Protein AF-A0A1A6FW35-F1 (afdb_monomer_lite)

Organism: Neotoma lepida (NCBI:txid56216)

Secondary structure (DSSP, 8-state):
----EEEEEETTEEEEEEETTTTEEEESSTTHHHHHHHHHH-HHHHHHHHTHHHHHHHHHHHHHHHTTT--BPPEEEEEE----TT-----EEEEEES-BSS-----EEETTEEE---

Foldseek 3Di:
DFKDKAFDDDPNDTQKIDTLVVLAIDGPDPVNVVVRVVQRVDVVSSVVRNCVRVVVVVVVVVCVVPPVPDWWDWDWDKDWDPDDPPDPDGDIDIDIDGTPDPDDDDWDDDPNHTDPDD

pLDDT: mean 90.92, std 10.11, range [57.81, 98.31]

Structure (mmCIF, N/CA/C/O backbone):
data_AF-A0A1A6FW35-F1
#
_entry.id   AF-A0A1A6FW35-F1
#
loop_
_atom_site.group_PDB
_atom_site.id
_atom_site.type_symbol
_atom_site.label_atom_id
_atom_site.label_alt_id
_atom_site.label_comp_id
_atom_site.label_asym_id
_atom_site.label_entity_id
_atom_site.label_seq_id
_atom_site.pdbx_PDB_ins_code
_atom_site.Cartn_x
_atom_site.Cartn_y
_atom_site.Cartn_z
_atom_site.occupancy
_atom_site.B_iso_or_equiv
_atom_site.auth_seq_id
_atom_site.auth_comp_id
_atom_site.auth_asym_id
_atom_site.auth_atom_id
_atom_site.pdbx_PDB_model_num
ATOM 1 N N . ARG A 1 1 ? 1.253 13.137 4.004 1.00 84.81 1 ARG A N 1
ATOM 2 C CA . ARG A 1 1 ? 0.751 12.935 5.388 1.00 84.81 1 ARG A CA 1
ATOM 3 C C . ARG A 1 1 ? 0.841 11.446 5.697 1.00 84.81 1 ARG A C 1
ATOM 5 O O . ARG A 1 1 ? 0.426 10.670 4.851 1.00 84.81 1 ARG A O 1
ATOM 12 N N . VAL A 1 2 ? 1.419 11.054 6.837 1.00 90.69 2 VAL A N 1
ATOM 13 C CA . VAL A 1 2 ? 1.474 9.641 7.270 1.00 90.69 2 VAL A CA 1
ATOM 14 C C . VAL A 1 2 ? 0.157 9.283 7.956 1.00 90.69 2 VAL A C 1
ATOM 16 O O . VAL A 1 2 ? -0.293 10.048 8.807 1.00 90.69 2 VAL A O 1
ATOM 19 N N . ARG A 1 3 ? -0.435 8.147 7.578 1.00 94.38 3 ARG A N 1
ATOM 20 C CA . ARG A 1 3 ? -1.619 7.542 8.201 1.00 94.38 3 ARG A CA 1
ATOM 21 C C . ARG A 1 3 ? -1.262 6.114 8.596 1.00 94.38 3 ARG A C 1
ATOM 23 O O . ARG A 1 3 ? -0.663 5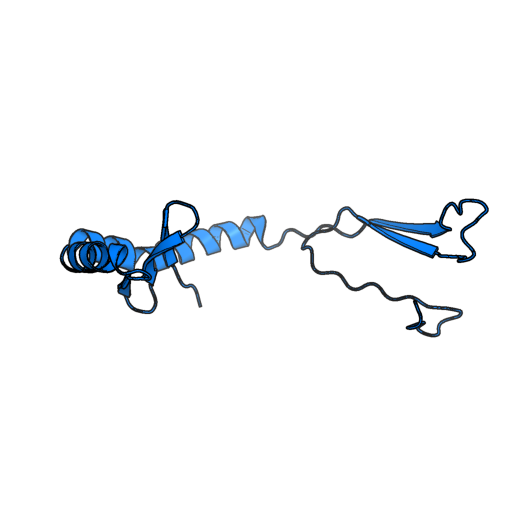.398 7.798 1.00 94.38 3 ARG A O 1
ATOM 30 N N . SER A 1 4 ? -1.612 5.728 9.814 1.00 95.31 4 SER A N 1
ATOM 31 C CA . SER A 1 4 ? -1.442 4.371 10.325 1.00 95.31 4 SER A CA 1
ATOM 32 C C . SER A 1 4 ? -2.808 3.701 10.412 1.00 95.31 4 SER A C 1
ATOM 34 O O . SER A 1 4 ? -3.754 4.289 10.940 1.00 95.31 4 SER A O 1
ATOM 36 N N . VAL A 1 5 ? -2.909 2.487 9.871 1.00 96.88 5 VAL A N 1
ATOM 37 C CA . VAL A 1 5 ? -4.119 1.664 9.940 1.00 96.88 5 VAL A CA 1
ATOM 38 C C . VAL A 1 5 ? -3.724 0.268 10.397 1.00 96.88 5 VAL A C 1
ATOM 40 O O . VAL A 1 5 ? -2.955 -0.405 9.710 1.00 96.88 5 VAL A O 1
ATOM 43 N N . THR A 1 6 ? -4.275 -0.177 11.524 1.00 96.38 6 THR A N 1
ATOM 44 C CA . THR A 1 6 ? -4.096 -1.552 12.015 1.00 96.38 6 THR A CA 1
ATOM 45 C C . THR A 1 6 ? -5.381 -2.317 11.773 1.00 96.38 6 THR A C 1
ATOM 47 O O . THR A 1 6 ? -6.389 -2.002 12.396 1.00 96.38 6 THR A O 1
ATOM 50 N N . ARG A 1 7 ? -5.346 -3.315 10.888 1.00 97.56 7 ARG A N 1
ATOM 51 C CA . ARG A 1 7 ? -6.512 -4.133 10.527 1.00 97.56 7 ARG A CA 1
ATOM 52 C C . ARG A 1 7 ? -6.492 -5.466 11.255 1.00 97.56 7 ARG A C 1
ATOM 54 O O . ARG A 1 7 ? -5.442 -6.102 11.330 1.00 97.56 7 ARG A O 1
ATOM 61 N N . PHE A 1 8 ? -7.657 -5.903 11.711 1.00 96.75 8 PHE A N 1
ATOM 62 C CA . PHE A 1 8 ? -7.882 -7.250 12.214 1.00 96.75 8 PHE A CA 1
ATOM 63 C C . PHE A 1 8 ? -8.706 -8.023 11.190 1.00 96.75 8 PHE A C 1
ATOM 65 O O . PHE A 1 8 ? -9.814 -7.620 10.831 1.00 96.75 8 PHE A O 1
ATOM 72 N N . ILE A 1 9 ? -8.122 -9.107 10.684 1.00 98.00 9 ILE A N 1
ATOM 73 C CA . ILE A 1 9 ? -8.642 -9.864 9.547 1.00 98.00 9 ILE A CA 1
ATOM 74 C C . ILE A 1 9 ? -8.694 -11.341 9.934 1.00 98.00 9 ILE A C 1
ATOM 76 O O . ILE A 1 9 ? -7.702 -11.892 10.413 1.00 98.00 9 ILE A O 1
ATOM 80 N N . TYR A 1 10 ? -9.837 -11.980 9.702 1.00 96.00 10 TYR A N 1
ATOM 81 C CA . TYR A 1 10 ? -10.039 -13.418 9.856 1.00 96.00 10 TYR A CA 1
ATOM 82 C C . TYR A 1 10 ? -10.697 -13.970 8.589 1.00 96.00 10 TYR A C 1
ATOM 84 O O . TYR A 1 10 ? -11.617 -13.359 8.067 1.00 96.00 10 TYR A O 1
ATOM 92 N N . ASN A 1 11 ? -10.211 -15.096 8.053 1.00 96.12 11 ASN A N 1
ATOM 93 C CA . ASN A 1 11 ? -10.707 -15.676 6.792 1.00 96.12 11 ASN A CA 1
ATOM 94 C C . ASN A 1 11 ? -10.797 -14.675 5.621 1.00 96.12 11 ASN A C 1
ATOM 96 O O . ASN A 1 11 ? -11.736 -14.711 4.837 1.00 96.12 11 ASN A O 1
ATOM 100 N N . GLN A 1 12 ? -9.796 -13.795 5.492 1.00 96.69 12 GLN A N 1
ATOM 101 C CA . GLN A 1 12 ? -9.750 -12.707 4.497 1.00 96.69 12 GLN A CA 1
ATOM 102 C C . GLN A 1 12 ? -10.831 -11.623 4.668 1.00 96.69 12 GLN A C 1
ATOM 104 O O . GLN A 1 12 ? -10.886 -10.692 3.869 1.00 96.69 12 GLN A O 1
ATOM 109 N N . GLU A 1 13 ? -11.637 -11.690 5.724 1.00 97.50 13 GLU A N 1
ATOM 110 C CA . GLU A 1 13 ? -12.626 -10.683 6.079 1.00 97.50 13 GLU A CA 1
ATOM 111 C C . GLU A 1 13 ? -12.075 -9.783 7.190 1.00 97.50 13 GLU A C 1
ATOM 113 O O . GLU A 1 13 ? -11.697 -10.235 8.275 1.00 97.50 13 GLU A O 1
ATOM 118 N N . GLU A 1 14 ? -11.990 -8.487 6.905 1.00 98.25 14 GLU A N 1
ATOM 119 C CA . GLU A 1 14 ? -11.674 -7.480 7.912 1.00 98.25 14 GLU A CA 1
ATOM 120 C C . GLU A 1 14 ? -12.896 -7.273 8.808 1.00 98.25 14 GLU A C 1
ATOM 122 O O . GLU A 1 14 ? -13.957 -6.899 8.317 1.00 98.25 14 GLU A O 1
ATOM 127 N N . PHE A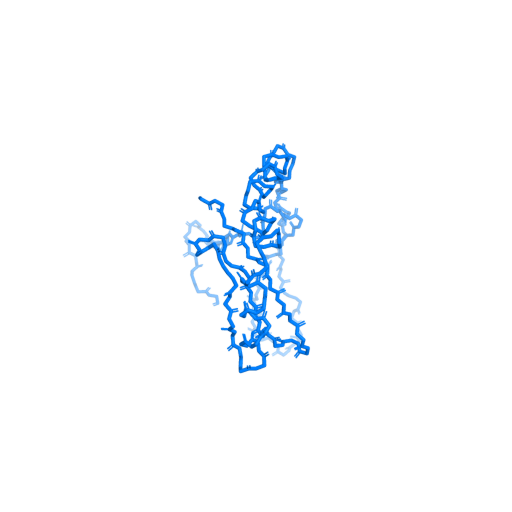 1 15 ? -12.752 -7.491 10.117 1.00 98.00 15 PHE A N 1
ATOM 128 C CA . PHE A 1 15 ? -13.860 -7.311 11.062 1.00 98.00 15 PHE A CA 1
ATOM 129 C C . PHE A 1 15 ? -13.748 -6.013 11.867 1.00 98.00 15 PHE A C 1
ATOM 131 O O . PHE A 1 15 ? -14.766 -5.438 12.245 1.00 98.00 15 PHE A O 1
ATOM 138 N N . ALA A 1 16 ? -12.536 -5.504 12.101 1.00 98.19 16 ALA A N 1
ATOM 139 C CA . ALA A 1 16 ? -12.300 -4.220 12.758 1.00 98.19 16 ALA A CA 1
ATOM 140 C C . ALA A 1 16 ? -10.943 -3.627 12.351 1.00 98.19 16 ALA A C 1
ATOM 142 O O . ALA A 1 16 ? -10.026 -4.355 11.964 1.00 98.19 16 ALA A O 1
ATOM 143 N N . HIS A 1 17 ? -10.769 -2.315 12.510 1.00 98.25 17 HIS A N 1
ATOM 144 C CA . HIS A 1 17 ? -9.461 -1.670 12.387 1.00 98.25 17 HIS A CA 1
ATOM 145 C C . HIS A 1 17 ? -9.319 -0.431 13.266 1.00 98.25 17 HIS A C 1
ATOM 147 O O . HIS A 1 17 ? -10.294 0.244 13.570 1.00 98.25 17 HIS A O 1
ATOM 153 N N . PHE A 1 18 ? -8.085 -0.084 13.624 1.00 98.12 18 PHE A N 1
ATOM 154 C CA . PHE A 1 18 ? -7.737 1.242 14.133 1.00 98.12 18 PHE A CA 1
ATOM 155 C C . PHE A 1 18 ? -7.398 2.181 12.975 1.00 98.12 18 PHE A C 1
ATOM 157 O O . PHE A 1 18 ? -6.607 1.807 12.109 1.00 98.12 18 PHE A O 1
ATOM 164 N N . ASP A 1 19 ? -7.924 3.407 12.994 1.00 97.56 19 ASP A N 1
ATOM 165 C CA . ASP A 1 19 ? -7.542 4.470 12.059 1.00 97.56 19 ASP A CA 1
ATOM 166 C C . ASP A 1 19 ? -6.927 5.651 12.813 1.00 97.56 19 ASP A C 1
ATOM 168 O O . ASP A 1 19 ? -7.593 6.292 13.630 1.00 97.56 19 ASP A O 1
ATOM 172 N N . SER A 1 20 ? -5.663 5.977 12.524 1.00 96.38 20 SER A N 1
ATOM 173 C CA . SER A 1 20 ? -4.974 7.095 13.175 1.00 96.38 20 SER A CA 1
ATOM 174 C C . SER A 1 20 ? -5.620 8.451 12.910 1.00 96.38 20 SER A C 1
ATOM 176 O O . SER A 1 20 ? -5.479 9.347 13.737 1.00 96.38 20 SER A O 1
ATOM 178 N N . ASP A 1 21 ? -6.308 8.622 11.777 1.00 95.94 21 ASP A N 1
ATOM 179 C CA . ASP A 1 21 ? -6.989 9.886 11.473 1.00 95.94 21 ASP A CA 1
ATOM 180 C C . ASP A 1 21 ? -8.246 10.085 12.336 1.00 95.94 21 ASP A C 1
ATOM 182 O O . ASP A 1 21 ? -8.639 11.222 12.592 1.00 95.94 21 ASP A O 1
ATOM 186 N N . LEU A 1 22 ? -8.843 8.993 12.824 1.00 96.62 22 LEU A N 1
ATOM 187 C CA . LEU A 1 22 ? -9.996 9.009 13.731 1.00 96.62 22 LEU A CA 1
ATOM 188 C C . LEU A 1 22 ? -9.600 8.800 15.197 1.00 96.62 22 LEU A C 1
ATOM 190 O O . LEU A 1 22 ? -10.373 9.111 16.102 1.00 96.62 22 LEU A O 1
ATOM 194 N N . GLY A 1 23 ? -8.410 8.250 15.437 1.00 96.88 23 GLY A N 1
ATOM 195 C CA . GLY A 1 23 ? -7.866 7.995 16.764 1.00 96.88 23 GLY A CA 1
ATOM 196 C C . GLY A 1 23 ? -8.653 6.958 17.565 1.00 96.88 23 GLY A C 1
ATOM 197 O O . GLY A 1 23 ? -8.658 7.060 18.796 1.00 96.88 23 GLY A O 1
ATOM 198 N N . LYS A 1 24 ? -9.330 6.015 16.891 1.00 97.88 24 LYS A N 1
ATOM 199 C CA . LYS A 1 24 ? -10.147 4.950 17.495 1.00 97.88 24 LYS A CA 1
ATOM 200 C C . LYS A 1 24 ? -10.293 3.721 16.596 1.00 97.88 24 LYS A C 1
ATOM 202 O O . LYS A 1 24 ? -10.006 3.784 15.400 1.00 97.88 24 LYS A O 1
ATOM 207 N N . PHE A 1 25 ? -10.751 2.623 17.190 1.00 98.25 25 PHE A N 1
ATOM 208 C CA . PHE A 1 25 ? -11.148 1.415 16.477 1.00 98.25 25 PHE A CA 1
ATOM 209 C C . PHE A 1 25 ? -12.541 1.575 15.867 1.00 98.25 25 PHE A C 1
ATOM 211 O O . PHE A 1 25 ? -13.448 2.126 16.498 1.00 98.25 25 PHE A O 1
ATOM 218 N N . LEU A 1 26 ? -12.695 1.080 14.646 1.00 98.31 26 LEU A N 1
ATOM 219 C CA . LEU A 1 26 ? -13.935 0.977 13.897 1.00 98.31 26 LEU A CA 1
ATOM 220 C C . LEU A 1 26 ? -14.248 -0.494 13.647 1.00 98.31 26 LEU A C 1
ATOM 222 O O . LEU A 1 26 ? -13.364 -1.266 13.275 1.00 98.31 26 LEU A O 1
ATOM 226 N N . ALA A 1 27 ? -15.512 -0.858 13.821 1.00 97.88 27 ALA A N 1
ATOM 227 C CA . ALA A 1 27 ? -16.029 -2.140 13.375 1.00 97.88 27 ALA A CA 1
ATOM 228 C C . ALA A 1 27 ? -16.355 -2.078 11.879 1.00 97.88 27 ALA A C 1
ATOM 230 O O . ALA A 1 27 ? -16.911 -1.088 11.401 1.00 97.88 27 ALA A O 1
ATOM 231 N N . VAL A 1 28 ? -15.998 -3.135 11.157 1.00 98.06 28 VAL A N 1
ATOM 232 C CA . VAL A 1 28 ? -16.329 -3.334 9.738 1.00 98.06 28 VAL A CA 1
ATOM 233 C C . VAL A 1 28 ? -17.494 -4.315 9.599 1.00 98.06 28 VAL A C 1
ATOM 235 O O . VAL A 1 28 ? -18.338 -4.144 8.724 1.00 98.06 28 VAL A O 1
ATOM 238 N N . THR A 1 29 ? -17.577 -5.299 10.498 1.00 97.12 29 THR A N 1
ATOM 239 C CA . THR A 1 29 ? -18.656 -6.294 10.562 1.00 97.12 29 THR A CA 1
ATOM 240 C C . THR A 1 29 ? -19.335 -6.276 11.933 1.00 97.12 29 THR A C 1
ATOM 242 O O . THR A 1 29 ? -18.799 -5.721 12.895 1.00 97.12 29 THR A O 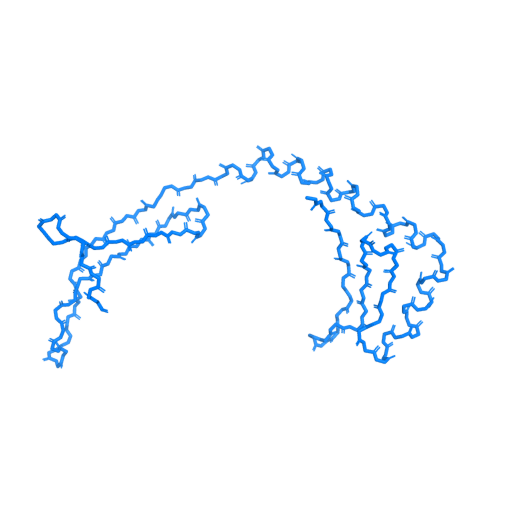1
ATOM 245 N N . GLU A 1 30 ? -20.498 -6.925 12.051 1.00 95.62 30 GLU A N 1
ATOM 246 C CA . GLU A 1 30 ? -21.224 -7.054 13.327 1.00 95.62 30 GLU A CA 1
ATOM 247 C C . GLU A 1 30 ? -20.377 -7.738 14.411 1.00 95.62 30 GLU A C 1
ATOM 249 O O . GLU A 1 30 ? -20.353 -7.292 15.556 1.00 95.62 30 GLU A O 1
ATOM 254 N N . LEU A 1 31 ? -19.602 -8.765 14.041 1.00 93.69 31 LEU A N 1
ATOM 255 C CA . LEU A 1 31 ? -18.665 -9.439 14.947 1.00 93.69 31 LEU A CA 1
ATOM 256 C C . LEU A 1 31 ? -17.609 -8.475 15.510 1.00 93.69 31 LEU A C 1
ATOM 258 O O . LEU A 1 31 ? -17.171 -8.616 16.650 1.00 93.69 31 LEU A O 1
ATOM 262 N N . GLY A 1 32 ? -17.192 -7.494 14.709 1.00 97.25 32 GLY A N 1
ATOM 263 C CA . GLY A 1 32 ? -16.195 -6.509 15.104 1.00 97.25 32 GLY A CA 1
ATOM 264 C C . GLY A 1 32 ? -16.712 -5.429 16.044 1.00 97.25 32 GLY A C 1
ATOM 265 O O . GLY A 1 32 ? -15.897 -4.771 16.688 1.00 97.25 32 GLY A O 1
ATOM 266 N N . GLN A 1 33 ? -18.030 -5.243 16.158 1.00 97.88 33 GLN A N 1
ATOM 267 C CA . GLN A 1 33 ? -18.618 -4.216 17.018 1.00 97.88 33 GLN A CA 1
ATOM 268 C C . GLN A 1 33 ? -18.236 -4.370 18.498 1.00 97.88 33 GLN A C 1
ATOM 270 O O . GLN A 1 33 ? -17.610 -3.444 19.024 1.00 97.88 33 GLN A O 1
ATOM 275 N N . PRO A 1 34 ? -18.509 -5.508 19.170 1.00 97.88 34 PRO A N 1
ATOM 276 C CA . PRO A 1 34 ? -18.138 -5.669 20.577 1.00 97.88 34 PRO A CA 1
ATOM 277 C C . PRO A 1 34 ? -16.622 -5.567 20.794 1.00 97.88 34 PRO A C 1
ATOM 279 O O . PRO A 1 34 ? -16.172 -5.065 21.820 1.00 97.88 34 PRO A O 1
ATOM 282 N N . ILE A 1 35 ? -15.823 -5.989 19.808 1.00 97.00 35 ILE A N 1
ATOM 283 C CA . ILE A 1 35 ? -14.358 -5.933 19.872 1.00 97.00 35 ILE A CA 1
ATOM 284 C C . ILE A 1 35 ? -13.867 -4.482 19.793 1.00 97.00 35 ILE A C 1
ATOM 286 O O . ILE A 1 35 ? -13.017 -4.067 20.578 1.00 97.00 35 ILE A O 1
ATOM 290 N N . ALA A 1 36 ? -14.393 -3.692 18.857 1.00 97.94 36 ALA A N 1
ATOM 291 C CA . ALA A 1 36 ? -14.018 -2.291 18.712 1.00 97.94 36 ALA A CA 1
ATOM 292 C C . ALA A 1 36 ? -14.441 -1.464 19.935 1.00 97.94 36 ALA A C 1
ATOM 294 O O . ALA A 1 36 ? -13.693 -0.584 20.360 1.00 97.94 36 ALA A O 1
ATOM 295 N N . GLU A 1 37 ? -15.616 -1.735 20.507 1.00 97.81 37 GLU A N 1
ATOM 296 C CA . GLU A 1 37 ? -16.090 -1.090 21.736 1.00 97.81 37 GLU A CA 1
ATOM 297 C C . GLU A 1 37 ? -15.172 -1.399 22.928 1.00 97.81 37 GLU A C 1
ATOM 299 O O . GLU A 1 37 ? -14.711 -0.466 23.591 1.00 97.81 37 GLU A O 1
ATOM 304 N N . ASP A 1 38 ? -14.828 -2.674 23.144 1.00 97.81 38 ASP A N 1
ATOM 305 C CA . ASP A 1 38 ? -13.900 -3.092 24.201 1.00 97.81 38 ASP A CA 1
ATOM 306 C C . ASP A 1 38 ? -12.523 -2.424 24.045 1.00 97.81 38 ASP A C 1
ATOM 308 O O . ASP A 1 38 ? -12.046 -1.747 24.959 1.00 97.81 38 ASP A O 1
ATOM 312 N N . LEU A 1 39 ? -11.924 -2.492 22.852 1.00 97.69 39 LEU A N 1
ATOM 313 C CA . LEU A 1 39 ? -10.624 -1.873 22.571 1.00 97.69 39 LEU A CA 1
ATOM 314 C C . LEU A 1 39 ? -10.637 -0.345 22.737 1.00 97.69 39 LEU A C 1
ATOM 316 O O . LEU A 1 39 ? -9.649 0.237 23.185 1.00 97.69 39 LEU A O 1
ATOM 320 N N . ASN A 1 40 ? -11.743 0.320 22.392 1.00 98.25 40 ASN A N 1
ATOM 321 C CA . ASN A 1 40 ? -11.896 1.763 22.587 1.00 98.25 40 ASN A CA 1
ATOM 322 C C . ASN A 1 40 ? -12.086 2.148 24.062 1.00 98.25 40 ASN A C 1
ATOM 324 O O . ASN A 1 40 ? -11.772 3.281 24.431 1.00 98.25 40 ASN A O 1
ATOM 328 N N . SER A 1 41 ? -12.590 1.237 24.898 1.00 97.69 41 SER A N 1
ATOM 329 C CA . SER A 1 41 ? -12.760 1.463 26.339 1.00 97.69 41 SER A CA 1
ATOM 330 C C . SER A 1 41 ? -11.438 1.363 27.115 1.00 97.69 41 SER A C 1
ATOM 332 O O . SER A 1 41 ? -11.263 2.008 28.152 1.00 97.69 41 SER A O 1
ATOM 334 N N . GLN A 1 42 ? -10.472 0.605 26.588 1.00 97.88 42 GLN A N 1
ATOM 335 C CA . GLN A 1 42 ? -9.170 0.378 27.206 1.00 97.88 42 GLN A CA 1
ATOM 336 C C . GLN A 1 42 ? -8.181 1.491 26.834 1.00 97.88 42 GLN A C 1
ATOM 338 O O . GLN A 1 42 ? -7.544 1.471 25.780 1.00 97.88 42 GLN A O 1
ATOM 343 N N . LYS A 1 43 ? -8.025 2.473 27.729 1.00 96.81 43 LYS A N 1
ATOM 344 C CA . LYS A 1 43 ? -7.210 3.674 27.484 1.00 96.81 43 LYS A CA 1
ATOM 345 C C . LYS A 1 43 ? -5.766 3.373 27.070 1.00 96.81 43 LYS A C 1
ATOM 347 O O . LYS A 1 43 ? -5.308 3.912 26.067 1.00 96.81 43 LYS A O 1
ATOM 352 N N . ASP A 1 44 ? -5.078 2.498 27.800 1.00 97.00 44 ASP A N 1
ATOM 353 C CA . ASP A 1 44 ? -3.668 2.185 27.528 1.00 97.00 44 ASP A CA 1
ATOM 354 C C . ASP A 1 44 ? -3.484 1.539 26.149 1.00 97.00 44 ASP A C 1
ATOM 356 O O . ASP A 1 44 ? -2.529 1.837 25.426 1.00 97.00 44 ASP A O 1
ATOM 360 N N . VAL A 1 45 ? -4.442 0.695 25.750 1.00 95.94 45 VAL A N 1
ATOM 361 C CA . VAL A 1 45 ? -4.480 0.094 24.416 1.00 95.94 45 VAL A CA 1
ATOM 362 C C . VAL A 1 45 ? -4.658 1.195 23.379 1.00 95.94 45 VAL A C 1
ATOM 364 O O . VAL A 1 45 ? -3.821 1.348 22.489 1.00 95.94 45 VAL A O 1
ATOM 367 N N . LEU A 1 46 ? -5.703 2.008 23.510 1.00 96.94 46 LEU A N 1
ATOM 368 C CA . LEU A 1 46 ? -6.034 3.044 22.541 1.00 96.94 46 LEU A CA 1
ATOM 369 C C . LEU A 1 46 ? -4.908 4.076 22.355 1.00 96.94 46 LEU A C 1
ATOM 371 O O . LEU A 1 46 ? -4.588 4.448 21.223 1.00 96.94 46 LEU A O 1
ATOM 375 N N . ASP A 1 47 ? -4.264 4.498 23.442 1.00 96.50 47 ASP A N 1
ATOM 376 C CA . ASP A 1 47 ? -3.164 5.464 23.402 1.00 96.50 47 ASP A CA 1
ATOM 377 C C . ASP A 1 47 ? -1.902 4.866 22.751 1.00 96.50 47 ASP A C 1
ATOM 379 O O . ASP A 1 47 ? -1.232 5.541 21.961 1.00 96.50 47 ASP A O 1
ATOM 383 N N . ASN A 1 48 ? -1.627 3.571 22.953 1.00 95.56 48 ASN A N 1
ATOM 384 C CA . ASN A 1 48 ? -0.552 2.871 22.244 1.00 95.56 48 ASN A CA 1
ATOM 385 C C . ASN A 1 48 ? -0.778 2.837 20.718 1.00 95.56 48 ASN A C 1
ATOM 387 O O . ASN A 1 48 ? 0.169 3.015 19.945 1.00 95.56 48 ASN A O 1
ATOM 391 N N . TYR A 1 49 ? -2.023 2.649 20.266 1.00 96.31 49 TYR A N 1
ATOM 392 C CA . TYR A 1 49 ? -2.360 2.686 18.838 1.00 96.31 49 TYR A CA 1
ATOM 393 C C . TYR A 1 49 ? -2.333 4.103 18.264 1.00 96.31 49 TYR A C 1
ATOM 395 O O . TYR A 1 49 ? -1.842 4.296 17.150 1.00 96.31 49 TYR A O 1
ATOM 403 N N . ARG A 1 50 ? -2.757 5.119 19.021 1.00 95.88 50 ARG A N 1
ATOM 404 C CA . ARG A 1 50 ? -2.623 6.532 18.617 1.00 95.88 50 ARG A CA 1
ATOM 405 C C . ARG A 1 50 ? -1.170 6.931 18.382 1.00 95.88 50 ARG A C 1
ATOM 407 O O . ARG A 1 50 ? -0.881 7.608 17.399 1.00 95.88 50 ARG A O 1
ATOM 414 N N . ALA A 1 51 ? -0.250 6.423 19.199 1.00 95.50 51 ALA A N 1
ATOM 415 C CA . ALA A 1 51 ? 1.185 6.639 19.020 1.00 95.50 51 ALA A CA 1
ATOM 416 C C . ALA A 1 51 ? 1.779 5.931 17.780 1.00 95.50 51 ALA A C 1
ATOM 418 O O . ALA A 1 51 ? 2.926 6.191 17.408 1.00 95.50 51 ALA A O 1
ATOM 419 N N . SER A 1 52 ? 1.035 5.040 17.108 1.00 93.56 52 SER A N 1
ATOM 420 C CA . SER A 1 52 ? 1.548 4.294 15.948 1.00 93.56 52 SER A CA 1
ATOM 421 C C . SER A 1 52 ? 1.934 5.193 14.771 1.00 93.56 52 SER A C 1
ATOM 423 O O . SER A 1 52 ? 2.899 4.888 14.075 1.00 93.56 52 SER A O 1
ATOM 425 N N . VAL A 1 53 ? 1.251 6.326 14.569 1.00 93.69 53 VAL A N 1
ATOM 426 C CA . VAL A 1 53 ? 1.547 7.240 13.452 1.00 93.69 53 VAL A CA 1
ATOM 427 C C . VAL A 1 53 ? 2.946 7.850 13.560 1.00 93.69 53 VAL A C 1
ATOM 429 O O . VAL A 1 53 ? 3.635 7.989 12.549 1.00 93.69 53 VAL A O 1
ATOM 432 N N . ASP A 1 54 ? 3.402 8.153 14.775 1.00 92.44 54 ASP A N 1
ATOM 433 C CA . ASP A 1 54 ? 4.744 8.690 15.000 1.00 92.44 54 ASP A CA 1
ATOM 434 C C . ASP A 1 54 ? 5.808 7.607 14.822 1.00 92.44 54 ASP A C 1
ATOM 436 O O . ASP A 1 54 ? 6.852 7.859 14.218 1.00 92.44 54 ASP A O 1
ATOM 440 N N . ARG A 1 55 ? 5.507 6.360 15.213 1.00 90.88 55 ARG A N 1
ATOM 441 C CA . ARG A 1 55 ? 6.359 5.208 14.874 1.00 90.88 55 ARG A CA 1
ATOM 442 C C . ARG A 1 55 ? 6.476 5.041 13.355 1.00 90.88 55 ARG A C 1
ATOM 444 O O . ARG A 1 55 ? 7.581 4.86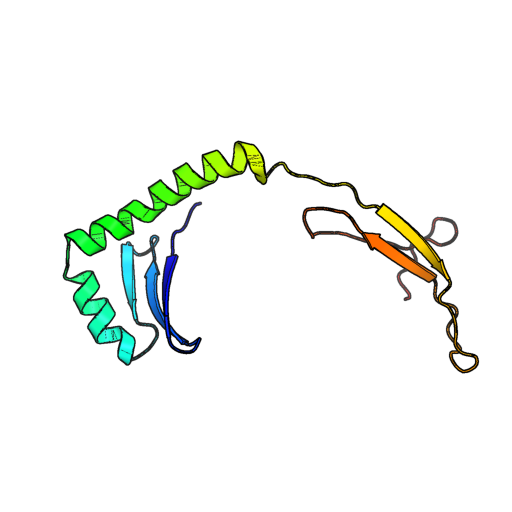6 12.849 1.00 90.88 55 ARG A O 1
ATOM 451 N N . CYS A 1 56 ? 5.372 5.165 12.613 1.00 92.12 56 CYS A N 1
ATOM 452 C CA . CYS A 1 56 ? 5.384 5.119 11.149 1.00 92.12 56 CYS A CA 1
ATOM 453 C C . CYS A 1 56 ? 6.220 6.249 10.536 1.00 92.12 56 CYS A C 1
ATOM 455 O O . CYS A 1 56 ? 6.976 5.989 9.605 1.00 92.12 56 CYS A O 1
ATOM 457 N N . ARG A 1 57 ? 6.122 7.484 11.048 1.00 91.44 57 ARG A N 1
ATOM 458 C CA . ARG A 1 57 ? 6.949 8.615 10.585 1.00 91.44 57 ARG A CA 1
ATOM 459 C C . ARG A 1 57 ? 8.438 8.340 10.776 1.00 91.44 57 ARG A C 1
ATOM 461 O O . ARG A 1 57 ? 9.205 8.513 9.832 1.00 91.44 57 ARG A O 1
ATOM 468 N N . ASN A 1 58 ? 8.823 7.863 11.958 1.00 89.19 58 ASN A N 1
ATOM 469 C CA . ASN A 1 58 ? 10.215 7.538 12.265 1.00 89.19 58 ASN A CA 1
ATOM 470 C C . ASN A 1 58 ? 10.740 6.414 11.361 1.00 89.19 58 ASN A C 1
ATOM 472 O O . ASN A 1 58 ? 11.816 6.540 10.781 1.00 89.19 58 ASN A O 1
ATOM 476 N N . ASN A 1 59 ? 9.951 5.354 11.167 1.00 89.00 59 ASN A N 1
ATOM 477 C CA . ASN A 1 59 ? 10.310 4.259 10.266 1.00 89.00 59 ASN A CA 1
ATOM 478 C C . ASN A 1 59 ? 10.433 4.733 8.815 1.00 89.00 59 ASN A C 1
ATOM 480 O O . ASN A 1 59 ? 11.377 4.359 8.125 1.00 89.00 59 ASN A O 1
ATOM 484 N N . TYR A 1 60 ? 9.512 5.580 8.351 1.00 88.19 60 TYR A N 1
ATOM 485 C CA . TYR A 1 60 ? 9.555 6.111 6.992 1.00 88.19 60 TYR A CA 1
ATOM 486 C C . TYR A 1 60 ? 10.811 6.949 6.750 1.00 88.19 60 TYR A C 1
ATOM 488 O O . TYR A 1 60 ? 11.417 6.812 5.699 1.00 88.19 60 TYR A O 1
ATOM 496 N N . ALA A 1 61 ? 11.255 7.755 7.721 1.00 85.81 61 ALA A N 1
ATOM 497 C CA . ALA A 1 61 ? 12.499 8.519 7.599 1.00 85.81 61 ALA A CA 1
ATOM 498 C C . ALA A 1 61 ? 13.736 7.613 7.429 1.00 85.81 61 ALA A C 1
ATOM 500 O O . ALA A 1 61 ? 14.620 7.914 6.628 1.00 85.81 61 ALA A O 1
ATOM 501 N N . LEU A 1 62 ? 13.779 6.475 8.132 1.00 85.25 62 LEU A N 1
ATOM 502 C CA . LEU A 1 62 ? 14.848 5.481 7.979 1.00 85.25 62 LEU A CA 1
ATOM 503 C C . LEU A 1 62 ? 14.795 4.789 6.608 1.00 85.25 62 LEU A C 1
ATOM 505 O O . LEU A 1 62 ? 15.824 4.614 5.956 1.00 85.25 62 LEU A O 1
ATOM 509 N N . VAL A 1 63 ? 13.595 4.413 6.156 1.00 83.94 63 VAL A N 1
ATOM 510 C CA . VAL A 1 63 ? 13.381 3.746 4.862 1.00 83.94 63 VAL A CA 1
ATOM 511 C C . VAL A 1 63 ? 13.619 4.701 3.690 1.00 83.94 63 VAL A C 1
ATOM 513 O O . VAL A 1 63 ? 14.163 4.282 2.673 1.00 83.94 63 VAL A O 1
ATOM 516 N N . ASP A 1 64 ? 13.261 5.978 3.814 1.00 82.38 64 ASP A N 1
ATOM 517 C CA . ASP A 1 64 ? 13.476 6.996 2.781 1.00 82.38 64 ASP A CA 1
ATOM 518 C C . ASP A 1 64 ? 14.960 7.195 2.469 1.00 82.38 64 ASP A C 1
ATOM 520 O O . ASP A 1 64 ? 15.364 7.269 1.307 1.00 82.38 64 ASP A O 1
ATOM 524 N N . TRP A 1 65 ? 15.790 7.198 3.513 1.00 76.75 65 TRP A N 1
ATOM 525 C CA . TRP A 1 65 ? 17.235 7.308 3.374 1.00 76.75 65 TRP A CA 1
ATOM 526 C C . TRP A 1 65 ? 17.856 6.147 2.574 1.00 76.75 65 TRP A C 1
ATOM 528 O O . TRP A 1 65 ? 18.786 6.396 1.805 1.00 76.75 65 TRP A O 1
ATOM 538 N N . PHE A 1 66 ? 17.333 4.920 2.703 1.00 73.44 66 PHE A N 1
ATOM 539 C CA . PHE A 1 66 ? 17.932 3.711 2.115 1.00 73.44 66 PHE A CA 1
ATOM 540 C C . PHE A 1 66 ? 17.185 3.152 0.887 1.00 73.44 66 PHE A C 1
ATOM 542 O O . PHE A 1 66 ? 17.800 2.899 -0.145 1.00 73.44 66 PHE A O 1
ATOM 549 N N . MET A 1 67 ? 15.864 2.959 0.969 1.00 75.31 67 MET A N 1
ATOM 550 C CA . MET A 1 67 ? 15.071 2.194 -0.011 1.00 75.31 67 MET A CA 1
ATOM 551 C C . MET A 1 67 ? 14.342 3.054 -1.043 1.00 75.31 67 MET A C 1
ATOM 553 O O . MET A 1 67 ? 14.267 2.667 -2.206 1.00 75.31 67 MET A O 1
ATOM 557 N N . LEU A 1 68 ? 13.774 4.205 -0.660 1.00 74.56 68 LEU A N 1
ATOM 558 C CA . LEU A 1 68 ? 12.917 4.982 -1.580 1.00 74.56 68 LEU A CA 1
ATOM 559 C C . LEU A 1 68 ? 13.693 5.636 -2.729 1.00 74.56 68 LEU A C 1
ATOM 561 O O . LEU A 1 68 ? 13.106 6.038 -3.732 1.00 74.56 68 LEU A O 1
ATOM 565 N N . LYS A 1 69 ? 15.020 5.703 -2.605 1.00 78.75 69 LYS A N 1
ATOM 566 C CA . LYS A 1 69 ? 15.926 6.193 -3.648 1.00 78.75 69 LYS A CA 1
ATOM 567 C C . LYS A 1 69 ? 16.432 5.093 -4.577 1.00 78.75 69 LYS A C 1
ATOM 569 O O . LYS A 1 69 ? 17.131 5.414 -5.536 1.00 78.75 69 LYS A O 1
ATOM 574 N N . LEU A 1 70 ? 16.099 3.827 -4.314 1.00 86.12 70 LEU A N 1
ATOM 575 C CA . LEU A 1 70 ? 16.523 2.721 -5.159 1.00 86.12 70 LEU A CA 1
ATOM 576 C C . LEU A 1 70 ? 15.921 2.896 -6.553 1.00 86.12 70 LEU A C 1
ATOM 578 O O . LEU A 1 70 ? 14.707 3.017 -6.714 1.00 86.12 70 LEU A O 1
ATOM 582 N N . LYS A 1 71 ? 16.790 2.908 -7.558 1.00 91.00 71 LYS A N 1
ATOM 583 C CA . LYS A 1 71 ? 16.415 2.925 -8.965 1.00 91.00 71 LYS A CA 1
ATOM 584 C C . LYS A 1 71 ? 17.291 1.932 -9.701 1.00 91.00 71 LYS A C 1
ATOM 586 O O . LYS A 1 71 ? 18.502 1.913 -9.498 1.00 91.00 71 LYS A O 1
ATOM 591 N N . ALA A 1 72 ? 16.662 1.127 -10.541 1.00 93.88 72 ALA A N 1
ATOM 592 C CA . ALA A 1 72 ? 17.349 0.248 -11.470 1.00 93.88 72 ALA A CA 1
ATOM 593 C C . ALA A 1 72 ? 16.871 0.598 -12.877 1.00 93.88 72 ALA A C 1
ATOM 595 O O . ALA A 1 72 ? 15.663 0.683 -13.116 1.00 93.88 72 ALA A O 1
ATOM 596 N N . GLU A 1 73 ? 17.816 0.861 -13.777 1.00 96.12 73 GLU A N 1
ATOM 597 C CA . GLU A 1 73 ? 17.503 1.180 -15.167 1.00 96.12 73 GLU A CA 1
ATOM 598 C C . GLU A 1 73 ? 16.984 -0.059 -15.911 1.00 96.12 73 GLU A C 1
ATOM 600 O O . GLU A 1 73 ? 17.469 -1.169 -15.672 1.00 96.12 73 GLU A O 1
ATOM 605 N N . PRO A 1 74 ? 16.010 0.106 -16.822 1.00 97.38 74 PRO A N 1
ATOM 606 C CA . PRO A 1 74 ? 15.485 -1.002 -17.598 1.00 97.38 74 PRO A CA 1
ATOM 607 C C . PRO A 1 74 ? 16.497 -1.544 -18.596 1.00 97.38 74 PRO A C 1
ATOM 609 O O . PRO A 1 74 ? 17.139 -0.811 -19.345 1.00 97.38 74 PRO A O 1
ATOM 612 N N . GLN A 1 75 ? 16.546 -2.866 -18.676 1.00 97.75 75 GLN A N 1
ATOM 613 C CA . GLN A 1 75 ? 17.144 -3.581 -19.789 1.00 97.75 75 GLN A CA 1
ATOM 614 C C . GLN A 1 75 ? 16.075 -3.784 -20.856 1.00 97.75 75 GLN A C 1
ATOM 616 O O . GLN A 1 75 ? 14.991 -4.288 -20.563 1.00 97.75 75 GLN A O 1
ATOM 621 N N . VAL A 1 76 ? 16.375 -3.382 -22.090 1.00 97.44 76 VAL A N 1
ATOM 622 C CA . VAL A 1 76 ? 15.419 -3.415 -23.201 1.00 97.44 76 VAL A CA 1
ATOM 623 C C . VAL A 1 76 ? 15.960 -4.297 -24.311 1.00 97.44 76 VAL A C 1
ATOM 625 O O . VAL A 1 76 ? 17.088 -4.121 -24.765 1.00 97.44 76 VAL A O 1
ATOM 628 N N . THR A 1 77 ? 15.149 -5.246 -24.766 1.00 96.25 77 THR A N 1
ATOM 629 C CA . THR A 1 77 ? 15.447 -6.068 -25.942 1.00 96.25 77 THR A CA 1
ATOM 630 C C . THR A 1 77 ? 14.241 -6.087 -26.866 1.00 96.25 77 THR A C 1
ATOM 632 O O . THR A 1 77 ? 13.136 -6.420 -26.440 1.00 96.25 77 THR A O 1
ATOM 635 N N . VAL A 1 78 ? 14.464 -5.757 -28.138 1.00 94.75 78 VAL A N 1
ATOM 636 C CA . VAL A 1 78 ? 13.438 -5.811 -29.182 1.00 94.75 78 VAL A CA 1
ATOM 637 C C . VAL A 1 78 ? 13.720 -6.986 -30.104 1.00 94.75 78 VAL A C 1
ATOM 639 O O . VAL A 1 78 ? 14.835 -7.126 -30.603 1.00 94.75 78 VAL A O 1
ATOM 642 N N . TYR A 1 79 ? 12.721 -7.831 -30.334 1.00 91.44 79 TYR A N 1
ATOM 643 C CA . TYR A 1 79 ? 12.851 -8.990 -31.214 1.00 91.44 79 TYR A CA 1
ATOM 644 C C . TYR A 1 79 ? 11.521 -9.333 -31.900 1.00 91.44 79 TYR A C 1
ATOM 646 O O . TYR A 1 79 ? 10.455 -9.043 -31.353 1.00 91.44 79 TYR A O 1
ATOM 654 N N . PRO A 1 80 ? 11.549 -9.935 -33.103 1.00 90.00 80 PRO A N 1
ATOM 655 C CA . PRO A 1 80 ? 10.339 -10.429 -33.750 1.00 90.00 80 PRO A CA 1
ATOM 656 C C . PRO A 1 80 ? 9.787 -11.645 -33.004 1.00 90.00 80 PRO A C 1
ATOM 658 O O . PRO A 1 80 ? 10.550 -12.477 -32.504 1.00 90.00 80 PRO A O 1
ATOM 661 N N . THR A 1 81 ? 8.463 -11.779 -32.954 1.00 85.19 81 THR A N 1
ATOM 662 C CA . THR A 1 81 ? 7.849 -12.990 -32.403 1.00 85.19 81 THR A CA 1
ATOM 663 C C . THR A 1 81 ? 8.226 -14.221 -33.235 1.00 85.19 81 THR A C 1
ATOM 665 O O . THR A 1 81 ? 8.348 -14.150 -34.460 1.00 85.19 81 THR A O 1
ATOM 668 N N . LYS A 1 82 ? 8.414 -15.370 -32.575 1.00 73.81 82 LYS A N 1
ATOM 669 C CA . LYS A 1 82 ? 8.546 -16.657 -33.268 1.00 73.81 82 LYS A CA 1
ATOM 670 C C . LYS A 1 82 ? 7.142 -17.094 -33.680 1.00 73.81 82 LYS A C 1
ATOM 672 O O . LYS A 1 82 ? 6.408 -17.629 -32.855 1.00 73.81 82 LYS A O 1
ATOM 677 N N . THR A 1 83 ? 6.753 -16.834 -34.921 1.00 62.28 83 THR A N 1
ATOM 678 C CA . THR A 1 83 ? 5.444 -17.251 -35.430 1.00 62.28 83 THR A CA 1
ATOM 679 C C . THR A 1 83 ? 5.384 -18.776 -35.557 1.00 62.28 83 THR A C 1
ATOM 681 O O . THR A 1 83 ? 6.282 -19.409 -36.118 1.00 62.28 83 THR A O 1
ATOM 684 N N . GLN A 1 84 ? 4.320 -19.394 -35.032 1.00 61.72 84 GLN A N 1
ATOM 685 C CA . GLN A 1 84 ? 3.890 -20.691 -35.554 1.00 61.72 84 GLN A CA 1
ATOM 686 C C . GLN A 1 84 ? 3.366 -20.477 -36.985 1.00 61.72 84 GLN A C 1
ATOM 688 O O . GLN A 1 84 ? 2.867 -19.392 -37.280 1.00 61.72 84 GLN A O 1
ATOM 693 N N . PRO A 1 85 ? 3.417 -21.484 -37.877 1.00 61.28 85 PRO A N 1
ATOM 694 C CA . PRO A 1 85 ? 3.016 -21.333 -39.282 1.00 61.28 85 PRO A CA 1
ATOM 695 C C . PRO A 1 85 ? 1.582 -20.816 -39.520 1.00 61.28 85 PRO A C 1
ATOM 697 O O . PRO A 1 85 ? 1.260 -20.435 -40.641 1.00 61.28 85 PRO A O 1
ATOM 700 N N . LEU A 1 86 ? 0.724 -20.827 -38.494 1.00 60.75 86 LEU A N 1
ATOM 701 C CA . LEU A 1 86 ? -0.683 -20.422 -38.548 1.00 60.75 86 LEU A CA 1
ATOM 702 C C . LEU A 1 86 ? -0.950 -18.997 -38.022 1.00 60.75 86 LEU A C 1
ATOM 704 O O . LEU A 1 86 ? -2.065 -18.510 -38.184 1.00 60.75 86 LEU A O 1
ATOM 708 N N . ASP A 1 87 ? 0.035 -18.317 -37.423 1.00 59.41 87 ASP A N 1
ATOM 709 C CA . ASP A 1 87 ? -0.142 -16.948 -36.921 1.00 59.41 87 ASP A CA 1
ATOM 710 C C . ASP A 1 87 ? 0.230 -15.919 -37.993 1.00 59.41 87 ASP A C 1
ATOM 712 O O . ASP A 1 87 ? 1.392 -15.754 -38.366 1.00 59.41 87 ASP A O 1
ATOM 716 N N . HIS A 1 88 ? -0.774 -15.190 -38.484 1.00 60.69 88 HIS A N 1
ATOM 717 C CA . HIS A 1 88 ? -0.634 -14.199 -39.557 1.00 60.69 88 HIS A CA 1
ATOM 718 C C . HIS A 1 88 ? -0.123 -12.822 -39.091 1.00 60.69 88 HIS A C 1
ATOM 720 O O . HIS A 1 88 ? -0.124 -11.868 -39.872 1.00 60.69 88 HIS A O 1
ATOM 726 N N . HIS A 1 89 ? 0.313 -12.687 -37.837 1.00 68.19 89 HIS A N 1
ATOM 727 C CA . HIS A 1 89 ? 0.738 -11.407 -37.276 1.00 68.19 89 HIS A CA 1
ATOM 728 C C . HIS A 1 89 ? 2.266 -11.303 -37.179 1.00 68.19 89 HIS A C 1
ATOM 730 O O . HIS A 1 89 ? 2.914 -11.988 -36.389 1.00 68.19 89 HIS A O 1
ATOM 736 N N . ASN A 1 90 ? 2.842 -10.378 -37.954 1.00 75.81 90 ASN A N 1
ATOM 737 C CA . ASN A 1 90 ? 4.242 -9.972 -37.833 1.00 75.81 90 ASN A CA 1
ATOM 738 C C . ASN A 1 90 ? 4.391 -8.993 -36.660 1.00 75.81 90 ASN A C 1
ATOM 740 O O . ASN A 1 90 ? 4.342 -7.779 -36.850 1.00 75.81 90 ASN A O 1
ATOM 744 N N . LEU A 1 91 ? 4.536 -9.525 -35.446 1.00 85.19 91 LEU A N 1
ATOM 745 C CA . LEU A 1 91 ? 4.681 -8.722 -34.230 1.00 85.19 91 LEU A CA 1
ATOM 746 C C . LEU A 1 91 ? 6.150 -8.515 -33.853 1.00 85.19 91 LEU A C 1
ATOM 748 O O . LEU A 1 91 ? 6.965 -9.441 -33.914 1.00 85.19 91 LEU A O 1
ATOM 752 N N . LEU A 1 92 ? 6.456 -7.306 -33.386 1.00 88.75 92 LEU A N 1
ATOM 753 C CA . LEU A 1 92 ? 7.670 -7.004 -32.636 1.00 88.75 92 LEU A CA 1
ATOM 754 C C . LEU 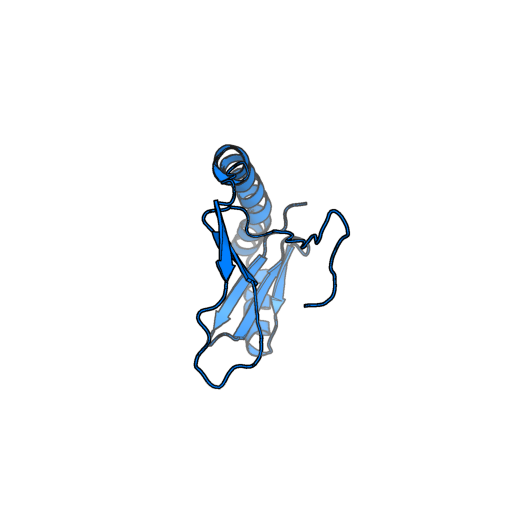A 1 92 ? 7.347 -7.000 -31.144 1.00 88.75 92 LEU A C 1
ATOM 756 O O . LEU A 1 92 ? 6.359 -6.413 -30.710 1.00 88.75 92 LEU A O 1
ATOM 760 N N . VAL A 1 93 ? 8.205 -7.635 -30.355 1.00 91.62 93 VAL A N 1
ATOM 761 C CA . VAL A 1 93 ? 8.113 -7.662 -28.897 1.00 91.62 93 VAL A CA 1
ATOM 762 C C . VAL A 1 93 ? 9.181 -6.735 -28.330 1.00 91.62 93 VAL A C 1
ATOM 764 O O . VAL A 1 93 ? 10.356 -6.874 -28.662 1.00 91.62 93 VAL A O 1
ATOM 767 N N . CYS A 1 94 ? 8.777 -5.806 -27.461 1.00 93.94 94 CYS A N 1
ATOM 768 C CA . CYS A 1 94 ? 9.681 -5.021 -26.621 1.00 93.94 94 CYS A CA 1
ATOM 769 C C . CYS A 1 94 ? 9.692 -5.642 -25.221 1.00 93.94 94 CYS A C 1
ATOM 771 O O . CYS A 1 94 ? 8.760 -5.459 -24.440 1.00 93.94 94 CYS A O 1
ATOM 773 N N . SER A 1 95 ? 10.726 -6.426 -24.922 1.00 95.62 95 SER A N 1
ATOM 774 C CA . SER A 1 95 ? 10.928 -7.012 -23.600 1.00 95.62 95 SER A CA 1
ATOM 775 C C . SER A 1 95 ? 11.689 -6.024 -22.730 1.00 95.62 95 SER A C 1
ATOM 777 O O . SER A 1 95 ? 12.857 -5.741 -23.007 1.00 95.62 95 SER A O 1
ATOM 779 N N . VAL A 1 96 ? 11.036 -5.523 -21.680 1.00 97.81 96 VAL A N 1
ATOM 780 C CA . VAL A 1 96 ? 11.633 -4.601 -20.710 1.00 97.81 96 VAL A CA 1
ATOM 781 C C . VAL A 1 96 ? 11.745 -5.277 -19.349 1.00 97.81 96 VAL A C 1
ATOM 783 O O . VAL A 1 96 ? 10.744 -5.723 -18.791 1.00 97.81 96 VAL A O 1
ATOM 786 N N . SER A 1 97 ? 12.959 -5.372 -18.813 1.00 97.00 97 SER A N 1
ATOM 787 C CA . SER A 1 97 ? 13.255 -6.119 -17.587 1.00 97.00 97 SER A CA 1
ATOM 788 C C . SER A 1 97 ? 14.223 -5.378 -16.666 1.00 97.00 97 SER A C 1
ATOM 790 O O . SER A 1 97 ? 14.779 -4.344 -17.028 1.00 97.00 97 SER A O 1
ATOM 792 N N . SER A 1 98 ? 14.441 -5.923 -15.466 1.00 96.12 98 SER A N 1
ATOM 793 C CA . SER A 1 98 ? 15.503 -5.491 -14.540 1.00 96.12 98 SER A CA 1
ATOM 794 C C . SER A 1 98 ? 15.395 -4.044 -14.027 1.00 96.12 98 SER A C 1
ATOM 796 O O . SER A 1 98 ? 16.402 -3.475 -13.619 1.00 96.12 98 SER A O 1
ATOM 798 N N . PHE A 1 99 ? 14.193 -3.457 -14.008 1.00 95.94 99 PHE A N 1
ATOM 799 C CA . PHE A 1 99 ? 13.966 -2.081 -13.556 1.00 95.94 99 PHE A CA 1
ATOM 800 C C . PHE A 1 99 ? 13.198 -1.987 -12.236 1.00 95.94 99 PHE A C 1
ATOM 802 O O . PHE A 1 99 ? 12.461 -2.894 -11.849 1.00 95.94 99 PHE A O 1
ATOM 809 N N . TYR A 1 100 ? 13.358 -0.851 -11.559 1.00 94.06 100 TYR A N 1
ATOM 810 C CA . TYR A 1 100 ? 12.603 -0.480 -10.363 1.00 94.06 100 TYR A CA 1
ATOM 811 C C . TYR A 1 100 ? 12.566 1.054 -10.228 1.00 94.06 100 TYR A C 1
ATOM 813 O O . TYR A 1 100 ? 13.600 1.688 -10.472 1.00 94.06 100 TYR A O 1
ATOM 821 N N . PRO A 1 101 ? 11.443 1.671 -9.798 1.00 93.44 101 PRO A N 1
ATOM 822 C CA . PRO A 1 101 ? 10.150 1.065 -9.443 1.00 93.44 101 PRO A CA 1
ATOM 823 C C . PRO A 1 101 ? 9.359 0.563 -10.661 1.00 93.44 101 PRO A C 1
ATOM 825 O O . PRO A 1 101 ? 9.713 0.847 -11.797 1.00 93.44 101 PRO A O 1
ATOM 828 N N . GLY A 1 102 ? 8.272 -0.178 -10.424 1.00 93.56 102 GLY A N 1
ATOM 829 C CA . GLY A 1 102 ? 7.513 -0.867 -11.481 1.00 93.56 102 GLY A CA 1
ATOM 830 C C . GLY A 1 102 ? 6.736 0.028 -12.459 1.00 93.56 102 GLY A C 1
ATOM 831 O O . GLY A 1 102 ? 6.180 -0.481 -13.426 1.00 93.56 102 GLY A O 1
ATOM 832 N N . HIS A 1 103 ? 6.678 1.343 -12.232 1.00 94.25 103 HIS A N 1
ATOM 833 C CA . HIS A 1 103 ? 6.048 2.265 -13.176 1.00 94.25 103 HIS A CA 1
ATOM 834 C C . HIS A 1 103 ? 6.942 2.472 -14.409 1.00 94.25 103 HIS A C 1
ATOM 836 O O . HIS A 1 103 ? 8.066 2.957 -14.278 1.00 94.25 103 HIS A O 1
ATOM 842 N N . ILE A 1 104 ? 6.418 2.180 -15.602 1.00 95.50 104 ILE A N 1
ATOM 843 C CA . ILE A 1 104 ? 7.111 2.342 -16.885 1.00 95.50 104 ILE A CA 1
ATOM 844 C C . ILE A 1 104 ? 6.148 2.800 -17.986 1.00 95.50 104 ILE A C 1
ATOM 846 O O . ILE A 1 104 ? 4.958 2.499 -17.946 1.00 95.50 104 ILE A O 1
ATOM 850 N N . GLU A 1 105 ? 6.682 3.499 -18.986 1.00 95.56 105 GLU A N 1
ATOM 851 C CA . GLU A 1 105 ? 5.988 3.876 -20.217 1.00 95.56 105 GLU A CA 1
ATOM 852 C C . GLU A 1 105 ? 6.785 3.355 -21.423 1.00 95.56 105 GLU A C 1
ATOM 854 O O . GLU A 1 105 ? 7.997 3.565 -21.507 1.00 95.56 105 GLU A O 1
ATOM 859 N N . VAL A 1 106 ? 6.117 2.670 -22.355 1.00 94.56 106 VAL A N 1
ATOM 860 C CA . VAL A 1 106 ? 6.724 2.124 -23.580 1.00 94.56 106 VAL A CA 1
ATOM 861 C C . VAL A 1 106 ? 6.005 2.718 -24.785 1.00 94.56 106 VAL A C 1
ATOM 863 O O . VAL A 1 106 ? 4.779 2.682 -24.851 1.00 94.56 106 VAL A O 1
ATOM 866 N N . ARG A 1 107 ? 6.768 3.258 -25.741 1.00 95.25 107 ARG A N 1
ATOM 867 C CA . ARG A 1 107 ? 6.253 3.880 -26.969 1.00 95.25 107 ARG A CA 1
ATOM 868 C C . ARG A 1 107 ? 6.951 3.296 -28.190 1.00 95.25 107 ARG A C 1
ATOM 870 O O . ARG A 1 107 ? 8.161 3.072 -28.158 1.00 95.25 107 ARG A O 1
ATOM 877 N N . TRP A 1 108 ? 6.191 3.085 -29.258 1.00 94.38 108 TRP A N 1
ATOM 878 C CA . TRP A 1 108 ? 6.703 2.605 -30.537 1.00 94.38 108 TRP A CA 1
ATOM 879 C C . TRP A 1 108 ? 6.818 3.747 -31.535 1.00 94.38 108 TRP A C 1
ATOM 881 O O . TRP A 1 108 ? 5.961 4.624 -31.602 1.00 94.38 108 TRP A O 1
ATOM 891 N N . PHE A 1 109 ? 7.881 3.716 -32.333 1.00 94.81 109 PHE A N 1
ATOM 892 C CA . PHE A 1 109 ? 8.111 4.684 -33.395 1.00 94.81 109 PHE A CA 1
ATOM 893 C C . PHE A 1 109 ? 8.470 3.956 -34.684 1.00 94.81 109 PHE A C 1
ATOM 895 O O . PHE A 1 109 ? 9.328 3.072 -34.687 1.00 94.81 109 PHE A O 1
ATOM 902 N N . ARG A 1 110 ? 7.868 4.380 -35.793 1.00 93.06 110 ARG A N 1
ATOM 903 C CA . ARG A 1 110 ? 8.241 3.963 -37.143 1.00 93.06 110 ARG A CA 1
ATOM 904 C C . ARG A 1 110 ? 8.715 5.186 -37.905 1.00 93.06 110 ARG A C 1
ATOM 906 O O . ARG A 1 110 ? 7.975 6.146 -38.082 1.00 93.06 110 ARG A O 1
ATOM 913 N N . ASN A 1 111 ? 9.974 5.172 -38.338 1.00 94.69 111 ASN A N 1
ATOM 914 C CA . ASN A 1 111 ? 10.587 6.291 -39.064 1.00 94.69 111 ASN A CA 1
ATOM 915 C C . ASN A 1 111 ? 10.423 7.652 -38.347 1.00 94.69 111 ASN A C 1
ATOM 917 O O . ASN A 1 111 ? 10.212 8.678 -38.987 1.00 94.69 111 ASN A O 1
ATOM 921 N N . GLY A 1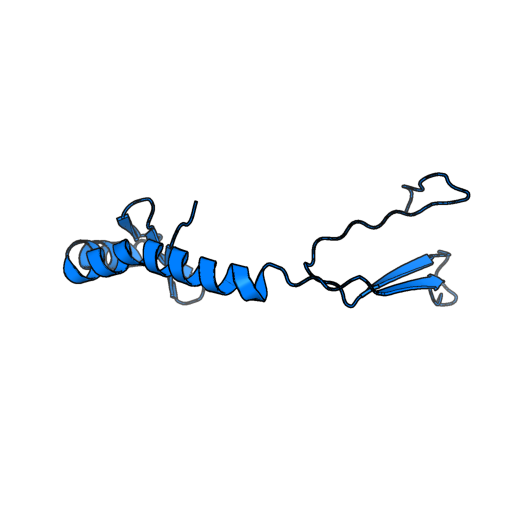 112 ? 10.490 7.655 -37.010 1.00 92.88 112 GLY A N 1
ATOM 922 C CA . GLY A 1 112 ? 10.348 8.860 -36.183 1.00 92.88 112 GLY A CA 1
ATOM 923 C C . GLY A 1 112 ? 8.909 9.308 -35.900 1.00 92.88 112 GLY A C 1
ATOM 924 O O . GLY A 1 112 ? 8.728 10.245 -35.128 1.00 92.88 112 GLY A O 1
ATOM 925 N N . GLN A 1 113 ? 7.892 8.647 -36.459 1.00 95.50 113 GLN A N 1
ATOM 926 C CA . GLN A 1 113 ? 6.483 8.896 -36.138 1.00 95.50 113 GLN A CA 1
ATOM 927 C C . GLN A 1 113 ? 5.999 7.895 -35.088 1.00 95.50 113 GLN A C 1
ATOM 929 O O . GLN A 1 113 ? 6.303 6.707 -35.184 1.00 95.50 113 GLN A O 1
ATOM 934 N N . GLU A 1 114 ? 5.292 8.380 -34.065 1.00 94.88 114 GLU A N 1
ATOM 935 C CA . GLU A 1 114 ? 4.747 7.529 -33.003 1.00 94.88 114 GLU A CA 1
ATOM 936 C C . GLU A 1 114 ? 3.642 6.628 -33.566 1.00 94.88 114 GLU A C 1
ATOM 938 O O . GLU A 1 114 ? 2.649 7.110 -34.115 1.00 94.88 114 GLU A O 1
ATOM 943 N N . GLU A 1 115 ? 3.812 5.320 -33.399 1.00 91.69 115 GLU A N 1
ATOM 944 C CA . GLU A 1 115 ? 2.834 4.312 -33.790 1.00 91.69 115 GLU A CA 1
ATOM 945 C C . GLU A 1 115 ? 1.989 3.947 -32.572 1.00 91.69 115 GLU A C 1
ATOM 947 O O . GLU A 1 115 ? 2.484 3.396 -31.588 1.00 91.69 115 GLU A O 1
ATOM 952 N N . LYS A 1 116 ? 0.696 4.270 -32.641 1.00 86.62 116 LYS A N 1
ATOM 953 C CA . LYS A 1 116 ? -0.292 3.938 -31.598 1.00 86.62 116 LYS A CA 1
ATOM 954 C C . LYS A 1 116 ? -1.118 2.702 -31.940 1.00 86.62 116 LYS A C 1
ATOM 956 O O . LYS A 1 116 ? -1.869 2.226 -31.096 1.00 86.62 116 LYS A O 1
ATOM 961 N N . ALA A 1 117 ? -1.012 2.228 -33.180 1.00 66.81 117 ALA A N 1
ATOM 962 C CA . ALA A 1 117 ? -1.663 1.014 -33.635 1.00 66.81 117 ALA A CA 1
ATOM 963 C C . ALA A 1 117 ? -0.800 -0.193 -33.245 1.00 66.81 117 ALA A C 1
ATOM 965 O O . ALA A 1 117 ? 0.298 -0.376 -33.772 1.00 66.81 117 ALA A O 1
ATOM 966 N N . GLY A 1 118 ? -1.314 -0.986 -32.311 1.00 57.81 118 GLY A N 1
ATOM 967 C CA . GLY A 1 118 ? -0.768 -2.250 -31.829 1.00 57.81 118 GLY A CA 1
ATOM 968 C C . GLY A 1 118 ? -1.901 -3.105 -31.296 1.00 57.81 118 GLY A C 1
ATOM 969 O O . GLY A 1 118 ? -2.805 -2.518 -30.658 1.00 57.81 118 GLY A O 1
#

Radius of gyration: 25.07 Å; chains: 1; bounding box: 39×34×67 Å

InterPro domains:
  IPR000353 MHC class II, beta chain, N-terminal [PF00969] (1-63)
  IPR000353 MHC class II, beta chain, N-terminal [SM00921] (1-64)
  IPR003597 Immunoglobulin C1-set [PF07654] (76-117)
  IPR007110 Immunoglobulin-like domain [PS50835] (74-118)
  IPR011162 MHC classes I/II-like antigen recognition protein [SSF54452] (1-67)
  IPR013783 Immunoglobulin-like fold [G3DSA:2.60.40.10] (70-118)
  IPR014745 MHC class II, alpha/beta chain, N-terminal [G3DSA:3.10.320.10] (1-65)
  IPR036179 Immunoglobulin-like domain superfamily [SSF48726] (71-115)
  IPR050160 Major Histocompatibility Complex/Immunoglobulin [PTHR19944] (1-118)

Sequence (118 aa):
RVRSVTRFIYNQEEFAHFDSDLGKFLAVTELGQPIAEDLNSQKDVLDNYRASVDRCRNNYALVDWFMLKLKAEPQVTVYPTKTQPLDHHNLLVCSVSSFYPGHIEVRWFRNGQEEKAG